Protein AF-A0A914V5P7-F1 (afdb_monomer_lite)

Radius of gyration: 18.14 Å; chains: 1; bounding box: 45×35×53 Å

Structure (mmCIF, N/CA/C/O backbone):
data_AF-A0A914V5P7-F1
#
_entry.id   AF-A0A914V5P7-F1
#
loop_
_atom_site.group_PDB
_atom_site.id
_atom_site.type_symbol
_atom_site.label_atom_id
_atom_site.label_alt_id
_atom_site.label_comp_id
_atom_site.label_asym_id
_atom_site.label_entity_id
_atom_site.label_seq_id
_atom_site.pdbx_PDB_ins_code
_atom_site.Cartn_x
_atom_site.Cartn_y
_atom_site.Cartn_z
_atom_site.occupancy
_atom_site.B_iso_or_equiv
_atom_site.auth_seq_id
_atom_site.auth_comp_id
_atom_site.auth_asym_id
_atom_site.auth_atom_id
_atom_site.pdbx_PDB_model_num
ATOM 1 N N . MET A 1 1 ? 2.474 -7.037 21.524 1.00 53.09 1 MET A N 1
ATOM 2 C CA . MET A 1 1 ? 2.942 -5.836 22.263 1.00 53.09 1 MET A CA 1
ATOM 3 C C . MET A 1 1 ? 2.478 -4.530 21.601 1.00 53.09 1 MET A C 1
ATOM 5 O O . MET A 1 1 ? 2.128 -3.604 22.318 1.00 53.09 1 MET A O 1
ATOM 9 N N . LYS A 1 2 ? 2.381 -4.470 20.261 1.00 68.44 2 LYS A N 1
ATOM 10 C CA . LYS A 1 2 ? 1.969 -3.268 19.513 1.00 68.44 2 LYS A CA 1
ATOM 11 C C . LYS A 1 2 ? 0.500 -2.843 19.701 1.00 68.44 2 LYS A C 1
ATOM 13 O O . LYS A 1 2 ? 0.264 -1.681 19.985 1.00 68.44 2 LYS A O 1
ATOM 18 N N . PHE A 1 3 ? -0.448 -3.786 19.688 1.00 73.88 3 PHE A N 1
ATOM 19 C CA . PHE A 1 3 ? -1.890 -3.511 19.852 1.00 73.88 3 PHE A CA 1
ATOM 20 C C . PHE A 1 3 ? -2.236 -2.710 21.111 1.00 73.88 3 PHE A C 1
ATOM 22 O O . PHE A 1 3 ? -2.959 -1.723 21.036 1.00 73.88 3 PHE A O 1
ATOM 29 N N . LEU A 1 4 ? -1.698 -3.113 22.267 1.00 68.56 4 LEU A N 1
ATOM 30 C CA . LEU A 1 4 ? -1.950 -2.415 23.531 1.00 68.56 4 LEU A CA 1
ATOM 31 C C . LEU A 1 4 ? -1.340 -1.008 23.506 1.00 68.56 4 LEU A C 1
ATOM 33 O O . LEU A 1 4 ? -2.008 -0.053 23.873 1.00 68.56 4 LEU A O 1
ATOM 37 N N . SER A 1 5 ? -0.121 -0.868 22.977 1.00 72.19 5 SER A N 1
ATOM 38 C CA . SER A 1 5 ? 0.530 0.438 22.829 1.00 72.19 5 SER A CA 1
ATOM 39 C C . SER A 1 5 ? -0.215 1.369 21.867 1.00 72.19 5 SER A C 1
ATOM 41 O O . SER A 1 5 ? -0.299 2.565 22.135 1.00 72.19 5 SER A O 1
ATOM 43 N N . GLU A 1 6 ? -0.735 0.848 20.751 1.00 73.88 6 GLU A N 1
ATOM 44 C CA . GLU A 1 6 ? -1.544 1.625 19.805 1.00 73.88 6 GLU A CA 1
ATOM 45 C C . GLU A 1 6 ? -2.851 2.054 20.464 1.00 73.88 6 GLU A C 1
ATOM 47 O O . GLU A 1 6 ? -3.164 3.238 20.454 1.00 73.88 6 GLU A O 1
ATOM 52 N N . ARG A 1 7 ? -3.566 1.128 21.113 1.00 74.88 7 ARG A N 1
ATOM 53 C CA . ARG A 1 7 ? -4.834 1.416 21.789 1.00 74.88 7 ARG A CA 1
ATOM 54 C C . ARG A 1 7 ? -4.685 2.458 22.899 1.00 74.88 7 ARG A C 1
ATOM 56 O O . ARG A 1 7 ? -5.518 3.355 22.995 1.00 74.88 7 ARG A O 1
ATOM 63 N N . ASP A 1 8 ? -3.633 2.357 23.706 1.00 75.75 8 ASP A N 1
ATOM 64 C CA . ASP A 1 8 ? -3.437 3.214 24.879 1.00 75.75 8 ASP A CA 1
ATOM 65 C C . ASP A 1 8 ? -2.964 4.639 24.504 1.00 75.75 8 ASP A C 1
ATOM 67 O O . ASP A 1 8 ? -3.031 5.540 25.333 1.00 75.75 8 ASP A O 1
ATOM 71 N N . THR A 1 9 ? -2.529 4.871 23.255 1.00 80.56 9 THR A N 1
ATOM 72 C CA . THR A 1 9 ? -2.094 6.192 22.741 1.00 80.56 9 THR A CA 1
ATOM 73 C C . THR A 1 9 ? -2.966 6.723 21.593 1.00 80.56 9 THR A C 1
ATOM 75 O O . THR A 1 9 ? -2.626 7.705 20.929 1.00 80.56 9 THR A O 1
ATOM 78 N N . ALA A 1 10 ? -4.116 6.094 21.339 1.00 84.62 10 ALA A N 1
ATOM 79 C CA . ALA A 1 10 ? -4.939 6.333 20.156 1.00 84.62 10 ALA A CA 1
ATOM 80 C C . ALA A 1 10 ? -5.949 7.494 20.265 1.00 84.62 10 ALA A C 1
ATOM 82 O O . ALA A 1 10 ? -6.969 7.469 19.569 1.00 84.62 10 ALA A O 1
ATOM 83 N N . ASP A 1 11 ? -5.686 8.533 21.061 1.00 90.44 11 ASP A N 1
ATOM 84 C CA . ASP A 1 11 ? -6.622 9.655 21.269 1.00 90.44 11 ASP A CA 1
ATOM 85 C C . ASP A 1 11 ? -7.126 10.265 19.951 1.00 90.44 11 ASP A C 1
ATOM 87 O O . ASP A 1 11 ? -8.321 10.511 19.777 1.00 90.44 11 ASP A O 1
ATOM 91 N N . ARG A 1 12 ? -6.231 10.424 18.964 1.00 91.19 12 ARG A N 1
ATOM 92 C CA . ARG A 1 12 ? -6.589 10.918 17.624 1.00 91.19 12 ARG A CA 1
ATOM 93 C C . ARG A 1 12 ? -7.584 10.001 16.908 1.00 91.19 12 ARG A C 1
ATOM 95 O O . ARG A 1 12 ? -8.507 10.496 16.266 1.00 91.19 12 ARG A O 1
ATOM 102 N N . ASN A 1 13 ? -7.411 8.683 17.010 1.00 93.62 13 ASN A N 1
ATOM 103 C CA . ASN A 1 13 ? -8.313 7.722 16.372 1.00 93.62 13 ASN A CA 1
ATOM 104 C C . ASN A 1 13 ? -9.675 7.704 17.074 1.00 93.62 13 ASN A C 1
ATOM 106 O O . ASN A 1 13 ? -10.698 7.674 16.395 1.00 93.62 13 ASN A O 1
ATOM 110 N N . PHE A 1 14 ? -9.704 7.801 18.409 1.00 93.00 14 PHE A N 1
ATOM 111 C CA . PHE A 1 14 ? -10.956 7.947 19.156 1.00 93.00 14 PHE A CA 1
ATOM 112 C C . PHE A 1 14 ? -11.704 9.222 18.756 1.00 93.00 14 PHE A C 1
ATOM 114 O O . PHE A 1 14 ? -12.892 9.148 18.443 1.00 93.00 14 PHE A O 1
ATOM 121 N N . ALA A 1 15 ? -11.024 10.370 18.698 1.00 95.50 15 ALA A N 1
ATOM 122 C CA . ALA A 1 15 ? -11.636 11.635 18.293 1.00 95.50 15 ALA A CA 1
ATOM 123 C C . ALA A 1 15 ? -12.251 11.558 16.883 1.00 95.50 15 ALA A C 1
ATOM 125 O O . ALA A 1 15 ? -13.407 11.938 16.690 1.00 95.50 15 ALA A O 1
ATOM 126 N N . LEU A 1 16 ? -11.515 11.000 15.913 1.00 95.38 16 LEU A N 1
ATOM 127 C CA . LEU A 1 16 ? -12.017 10.786 14.551 1.00 95.38 16 LEU A CA 1
ATOM 128 C C . LEU A 1 16 ? -13.218 9.838 14.525 1.00 95.38 16 LEU A C 1
ATOM 130 O O . LEU A 1 16 ? -14.203 10.117 13.847 1.00 95.38 16 LEU A O 1
ATOM 134 N N . ALA A 1 17 ? -13.171 8.749 15.288 1.00 94.62 17 ALA A N 1
ATOM 135 C CA . ALA A 1 17 ? -14.255 7.779 15.346 1.00 94.62 17 ALA A CA 1
ATOM 136 C C . ALA A 1 17 ? -15.538 8.381 15.944 1.00 94.62 17 ALA A C 1
ATOM 138 O O . ALA A 1 17 ? -16.626 8.152 15.418 1.00 94.62 17 ALA A O 1
ATOM 139 N N . TYR A 1 18 ? -15.435 9.197 16.998 1.00 94.50 18 TYR A N 1
ATOM 140 C CA . TYR A 1 18 ? -16.594 9.916 17.540 1.00 94.50 18 TYR A CA 1
ATOM 141 C C . TYR A 1 18 ? -17.152 10.937 16.543 1.00 94.50 18 TYR A C 1
ATOM 143 O O . TYR A 1 18 ? -18.369 11.015 16.384 1.00 94.50 18 TYR A O 1
ATOM 151 N N . PHE A 1 19 ? -16.288 11.652 15.819 1.00 96.44 19 PHE A N 1
ATOM 152 C CA . PHE A 1 19 ? -16.716 12.575 14.767 1.00 96.44 19 PHE A CA 1
ATOM 153 C C . PHE A 1 19 ? -17.438 11.849 13.619 1.00 96.44 19 PHE A C 1
ATOM 155 O O . PHE A 1 19 ? -1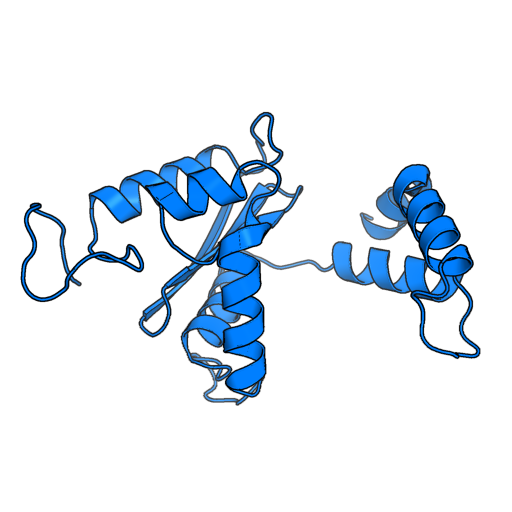8.534 12.236 13.225 1.00 96.44 19 PHE A O 1
ATOM 162 N N . MET A 1 20 ? -16.889 10.728 13.143 1.00 95.69 20 MET A N 1
ATOM 163 C CA . MET A 1 20 ? -17.532 9.867 12.143 1.00 95.69 20 MET A CA 1
ATOM 164 C C . MET A 1 20 ? -18.881 9.317 12.625 1.00 95.69 20 MET A C 1
ATOM 166 O O . MET A 1 20 ? -19.809 9.173 11.828 1.00 95.69 20 MET A O 1
ATOM 170 N N . LYS A 1 21 ? -19.006 9.011 13.924 1.00 93.31 21 LYS A N 1
ATOM 171 C CA . LYS A 1 21 ? -20.263 8.556 14.530 1.00 93.31 21 LYS A CA 1
ATOM 172 C C . LYS A 1 21 ? -21.321 9.654 14.505 1.00 93.31 21 LYS A C 1
ATOM 174 O O . LYS A 1 21 ? -22.449 9.373 14.110 1.00 93.31 21 LYS A O 1
ATOM 179 N N . GLU A 1 22 ? -20.952 10.878 14.871 1.00 94.50 22 GLU A N 1
ATOM 180 C CA . GLU A 1 22 ? -21.841 12.043 14.797 1.00 94.50 22 GLU A CA 1
ATOM 181 C C . GLU A 1 22 ? -22.300 12.307 13.355 1.00 94.50 22 GLU A C 1
ATOM 183 O O . GLU A 1 22 ? -23.488 12.480 13.090 1.00 94.50 22 GLU A O 1
ATOM 188 N N . CYS A 1 23 ? -21.380 12.215 12.391 1.00 96.12 23 CYS A N 1
ATOM 189 C CA . CYS A 1 23 ? -21.682 12.347 10.965 1.00 96.12 23 CYS A CA 1
ATOM 190 C C . CYS A 1 23 ? -22.412 11.136 10.350 1.00 96.12 23 CYS A C 1
ATOM 192 O O . CYS A 1 23 ? -22.635 11.124 9.140 1.00 96.12 23 CYS A O 1
ATOM 194 N N . LYS A 1 24 ? -22.788 10.122 11.146 1.00 94.44 24 LYS A N 1
ATOM 195 C CA . LYS A 1 24 ? -23.471 8.894 10.693 1.00 94.44 24 LYS A CA 1
ATOM 196 C C . LYS A 1 24 ? -22.721 8.154 9.574 1.00 94.44 24 LYS A C 1
ATOM 198 O O . LYS A 1 24 ? -23.330 7.591 8.671 1.00 94.44 24 LYS A O 1
ATOM 203 N N . CYS A 1 25 ? -21.389 8.144 9.634 1.00 94.69 25 CYS A N 1
ATOM 204 C CA . CYS A 1 25 ? -20.542 7.464 8.648 1.00 94.69 25 CYS A CA 1
ATOM 205 C C . CYS A 1 25 ? -20.473 5.940 8.846 1.00 94.69 25 CYS A C 1
ATOM 207 O O . CYS A 1 25 ? -19.993 5.235 7.960 1.00 94.69 25 CYS A O 1
ATOM 209 N N . PHE A 1 26 ? -20.907 5.425 10.000 1.00 92.81 26 PHE A N 1
ATOM 210 C CA . PHE A 1 26 ? -20.950 3.988 10.275 1.00 92.81 26 PHE A CA 1
ATOM 211 C C . PHE A 1 26 ? -22.280 3.376 9.820 1.00 92.81 26 PHE A C 1
ATOM 213 O O . PHE A 1 26 ? -23.316 4.037 9.925 1.00 92.81 26 PHE A O 1
ATOM 220 N N . PRO A 1 27 ? -22.280 2.110 9.365 1.00 91.56 27 PRO A N 1
ATOM 221 C CA . PRO A 1 27 ? -23.519 1.403 9.075 1.00 91.56 27 PRO A CA 1
ATOM 222 C C . PRO A 1 27 ? -24.368 1.257 10.341 1.00 91.56 27 PRO A C 1
ATOM 224 O O . PRO A 1 27 ? -23.843 1.177 11.456 1.00 91.56 27 PRO A O 1
ATOM 227 N N . GLU A 1 28 ? -25.683 1.153 10.161 1.00 87.88 28 GLU A N 1
ATOM 228 C CA . GLU A 1 28 ? -26.590 0.799 11.249 1.00 87.88 28 GLU A CA 1
ATOM 229 C C . GLU A 1 28 ? -26.236 -0.604 11.755 1.00 87.88 28 GLU A C 1
ATOM 231 O O . GLU A 1 28 ? -26.484 -1.617 11.102 1.00 87.88 28 GLU A O 1
ATOM 236 N N . SER A 1 29 ? -25.588 -0.669 12.916 1.00 80.25 29 SER A N 1
ATOM 237 C CA . SER A 1 29 ? -25.141 -1.920 13.515 1.00 80.25 29 SER A CA 1
ATOM 238 C C . SER A 1 29 ? -25.313 -1.883 15.028 1.00 80.25 29 SER A C 1
ATOM 240 O O . SER A 1 29 ? -25.370 -0.822 15.648 1.00 80.25 29 SER A O 1
ATOM 242 N N . LYS A 1 30 ? -25.387 -3.071 15.634 1.00 76.62 30 LYS A N 1
ATOM 243 C CA . LYS A 1 30 ? -25.411 -3.227 17.095 1.00 76.62 30 LYS A CA 1
ATOM 244 C C . LYS A 1 30 ? -24.015 -3.146 17.726 1.00 76.62 30 LYS A C 1
ATOM 246 O O . LYS A 1 30 ? -23.914 -3.229 18.946 1.00 76.62 30 LYS A O 1
ATOM 251 N N . GLN A 1 31 ? -22.953 -3.050 16.924 1.00 83.00 31 GLN A N 1
ATOM 252 C CA . GLN A 1 31 ? -21.581 -3.020 17.426 1.00 83.00 31 GLN A CA 1
ATOM 253 C C . GLN A 1 31 ? -21.258 -1.663 18.041 1.00 83.00 31 GLN A C 1
ATOM 255 O O . GLN A 1 31 ? -21.690 -0.615 17.554 1.00 83.00 31 GLN A O 1
ATOM 260 N N . SER A 1 32 ? -20.486 -1.679 19.127 1.00 89.94 32 SER A N 1
ATOM 261 C CA . SER A 1 32 ? -20.050 -0.436 19.742 1.00 89.94 32 SER A CA 1
ATOM 262 C C . SER A 1 32 ? -18.910 0.199 18.936 1.00 89.94 32 SER A C 1
ATOM 264 O O . SER A 1 32 ? -18.142 -0.472 18.240 1.00 89.94 32 SER A O 1
ATOM 266 N N . LEU A 1 33 ? -18.762 1.521 19.068 1.00 90.69 33 LEU A N 1
ATOM 267 C CA . LEU A 1 33 ? -17.629 2.253 18.487 1.00 90.69 33 LEU A CA 1
ATOM 268 C C . LEU A 1 33 ? -16.288 1.703 18.998 1.00 90.69 33 LEU A C 1
ATOM 270 O O . LEU A 1 33 ? -15.310 1.651 18.257 1.00 90.69 33 LEU A O 1
ATOM 274 N N . LYS A 1 34 ? -16.264 1.269 20.263 1.00 89.94 34 LYS A N 1
ATOM 275 C CA . LYS A 1 34 ? -15.087 0.686 20.901 1.00 89.94 34 LYS A CA 1
ATOM 276 C C . LYS A 1 34 ? -14.688 -0.629 20.237 1.00 89.94 34 LYS A C 1
ATOM 278 O O . LYS A 1 34 ? -13.522 -0.775 19.906 1.00 89.94 34 LYS A O 1
ATOM 283 N N . ASP A 1 35 ? -15.641 -1.519 19.963 1.00 91.69 35 ASP A N 1
ATOM 284 C CA . ASP A 1 35 ? -15.352 -2.796 19.292 1.00 91.69 35 ASP A CA 1
ATOM 285 C C . ASP A 1 35 ? -14.780 -2.569 17.885 1.00 91.69 35 ASP A C 1
ATOM 287 O O . ASP A 1 35 ? -13.862 -3.264 17.455 1.00 91.69 35 ASP A O 1
ATOM 291 N N . THR A 1 36 ? -15.288 -1.550 17.182 1.00 92.50 36 THR A N 1
ATOM 292 C CA . THR A 1 36 ? -14.793 -1.165 15.851 1.00 92.50 36 THR A CA 1
ATOM 293 C C . THR A 1 36 ? -13.348 -0.661 15.912 1.00 92.50 36 THR A C 1
ATOM 295 O O . THR A 1 36 ? -12.522 -1.044 15.084 1.00 92.50 36 THR A O 1
ATOM 298 N N . LEU A 1 37 ? -13.023 0.175 16.901 1.00 92.88 37 LEU A N 1
ATOM 299 C CA . LEU A 1 37 ? -11.662 0.673 17.108 1.00 92.88 37 LEU A CA 1
ATOM 300 C C . LEU A 1 37 ? -10.704 -0.421 17.585 1.00 92.88 37 LEU A C 1
ATOM 302 O O . LEU A 1 37 ? -9.585 -0.504 17.085 1.00 92.88 37 LEU A O 1
ATOM 306 N N . ASP A 1 38 ? -11.143 -1.288 18.497 1.00 92.38 38 ASP A N 1
ATOM 307 C CA . ASP A 1 38 ? -10.352 -2.434 18.944 1.00 92.38 38 ASP A CA 1
ATOM 308 C C . ASP A 1 38 ? -10.025 -3.351 17.753 1.00 92.38 38 ASP A C 1
ATOM 310 O O . ASP A 1 38 ? -8.881 -3.782 17.609 1.00 92.38 38 ASP A O 1
ATOM 314 N N . PHE A 1 39 ? -10.976 -3.579 16.841 1.00 93.31 39 PHE A N 1
ATOM 315 C CA . PHE A 1 39 ? -10.708 -4.311 15.602 1.00 93.31 39 PHE A CA 1
ATOM 316 C C . PHE A 1 39 ? -9.714 -3.576 14.687 1.00 93.31 39 PHE A C 1
ATOM 318 O O . PHE A 1 39 ? -8.783 -4.194 14.172 1.00 93.31 39 PHE A O 1
ATOM 325 N N . TYR A 1 40 ? -9.846 -2.256 14.529 1.00 94.12 40 TYR A N 1
ATOM 326 C CA . TYR A 1 40 ? -8.893 -1.445 13.762 1.00 94.12 40 TYR A CA 1
ATOM 327 C C . TYR A 1 40 ? -7.454 -1.568 14.296 1.00 94.12 40 TYR A C 1
ATOM 329 O O . TYR A 1 40 ? -6.538 -1.843 13.520 1.00 94.12 40 TYR A O 1
ATOM 337 N N . PHE A 1 41 ? -7.241 -1.455 15.611 1.00 92.44 41 PHE A N 1
ATOM 338 C CA . PHE A 1 41 ? -5.901 -1.599 16.196 1.00 92.44 41 PHE A CA 1
ATOM 339 C C . PHE A 1 41 ? -5.349 -3.022 16.048 1.00 92.44 41 PHE A C 1
ATOM 341 O O . PHE A 1 41 ? -4.143 -3.201 15.874 1.00 92.44 41 PHE A O 1
ATOM 348 N N . GLN A 1 42 ? -6.206 -4.049 16.084 1.00 93.69 42 GLN A N 1
ATOM 349 C CA . GLN A 1 42 ? -5.777 -5.423 15.803 1.00 93.69 42 GLN A CA 1
ATOM 350 C C . GLN A 1 42 ? -5.259 -5.559 14.367 1.00 93.69 42 GLN A C 1
ATOM 352 O O . GLN A 1 42 ? -4.194 -6.143 14.169 1.00 93.69 42 GLN A O 1
ATOM 357 N N . LEU A 1 43 ? -5.953 -4.974 13.383 1.00 94.50 43 LEU A N 1
ATOM 358 C CA . LEU A 1 43 ? -5.516 -4.978 11.982 1.00 94.50 43 LEU A CA 1
ATOM 359 C C . LEU A 1 43 ? -4.181 -4.242 11.787 1.00 94.50 43 LEU A C 1
ATOM 361 O O . LEU A 1 43 ? -3.313 -4.737 11.069 1.00 94.50 43 LEU A O 1
ATOM 365 N N . CYS A 1 44 ? -3.978 -3.100 12.452 1.00 92.19 44 CYS A N 1
ATOM 366 C CA . CYS A 1 44 ? -2.715 -2.347 12.407 1.00 92.19 44 CYS A CA 1
ATOM 367 C C . CYS A 1 44 ? -1.541 -3.061 13.098 1.00 92.19 44 CYS A C 1
ATOM 369 O O . CYS A 1 44 ? -0.375 -2.786 12.802 1.00 92.19 44 CYS A O 1
ATOM 371 N N . SER A 1 45 ? -1.849 -4.007 13.984 1.00 92.62 45 SER A N 1
ATOM 372 C CA . SER A 1 45 ? -0.873 -4.778 14.751 1.00 92.62 45 SER A CA 1
ATOM 373 C C . SER A 1 45 ? -0.524 -6.136 14.141 1.00 92.62 45 SER A C 1
ATOM 375 O O . SER A 1 45 ? 0.231 -6.885 14.762 1.00 92.62 45 SER A O 1
ATOM 377 N N . LEU A 1 46 ? -1.047 -6.465 12.955 1.00 94.19 46 LEU A N 1
ATOM 378 C CA . LEU A 1 46 ? -0.661 -7.677 12.236 1.00 94.19 46 LEU A CA 1
ATOM 379 C C . LEU A 1 46 ? 0.830 -7.645 11.875 1.00 94.19 46 LEU A C 1
ATOM 381 O O . LEU A 1 46 ? 1.370 -6.627 11.437 1.00 94.19 46 LEU A O 1
ATOM 385 N N . GLU A 1 47 ? 1.488 -8.787 12.049 1.00 94.81 47 GLU A N 1
ATOM 386 C CA . GLU A 1 47 ? 2.907 -8.961 11.754 1.00 94.81 47 GLU A CA 1
ATOM 387 C C . GLU A 1 47 ? 3.088 -9.702 10.429 1.00 94.81 47 GLU A C 1
ATOM 389 O O . GLU A 1 47 ? 2.375 -10.656 10.119 1.00 94.81 47 GLU A O 1
ATOM 394 N N . ALA A 1 48 ? 4.060 -9.249 9.644 1.00 95.44 48 ALA A N 1
ATOM 395 C CA . ALA A 1 48 ? 4.443 -9.848 8.377 1.00 95.44 48 ALA A CA 1
ATOM 396 C C . ALA A 1 48 ? 5.927 -9.563 8.109 1.00 95.44 48 ALA A C 1
ATOM 398 O O . ALA A 1 48 ? 6.501 -8.618 8.656 1.00 95.44 48 ALA A O 1
ATOM 399 N N . ASN A 1 49 ? 6.547 -10.371 7.254 1.00 97.44 49 ASN A N 1
ATOM 400 C CA . ASN A 1 49 ? 7.911 -10.151 6.769 1.00 97.44 49 ASN A CA 1
ATOM 401 C C . ASN A 1 49 ? 7.899 -9.646 5.312 1.00 97.44 49 ASN A C 1
ATOM 403 O O . ASN A 1 49 ? 6.863 -9.681 4.645 1.00 97.44 49 ASN A O 1
ATOM 407 N N . CYS A 1 50 ? 9.047 -9.187 4.801 1.00 98.12 50 CYS A N 1
ATOM 408 C CA . CYS A 1 50 ? 9.133 -8.664 3.432 1.00 98.12 50 CYS A CA 1
ATOM 409 C C . CYS A 1 50 ? 8.679 -9.679 2.377 1.00 98.12 50 CYS A C 1
ATOM 411 O O . CYS A 1 50 ? 8.003 -9.302 1.428 1.00 98.12 50 CYS A O 1
ATOM 413 N N . GLU A 1 51 ? 9.009 -10.960 2.548 1.00 98.25 51 GLU A N 1
ATOM 414 C CA . GLU A 1 51 ? 8.643 -12.015 1.596 1.00 98.25 51 GLU A CA 1
ATOM 415 C C . GLU A 1 51 ? 7.121 -12.179 1.502 1.00 98.25 51 GLU A C 1
ATOM 417 O O . GLU A 1 51 ? 6.543 -12.102 0.420 1.00 98.25 51 GLU A O 1
ATOM 422 N N . SER A 1 52 ? 6.446 -12.317 2.644 1.00 97.88 52 SER A N 1
ATOM 423 C CA . SER A 1 52 ? 4.986 -12.445 2.706 1.00 97.88 52 SER A CA 1
ATOM 424 C C . SER A 1 52 ? 4.268 -11.204 2.166 1.00 97.88 52 SER A C 1
ATOM 426 O O . SER A 1 52 ? 3.331 -11.338 1.379 1.00 97.88 52 SER A O 1
ATOM 428 N N . LEU A 1 53 ? 4.734 -9.995 2.502 1.00 98.38 53 LEU A N 1
ATOM 429 C CA . LEU A 1 53 ? 4.167 -8.749 1.976 1.00 98.38 53 LEU A CA 1
ATOM 430 C C . LEU A 1 53 ? 4.410 -8.586 0.470 1.00 98.38 53 LEU A C 1
ATOM 432 O O . LEU A 1 53 ? 3.529 -8.092 -0.234 1.00 98.38 53 LEU A O 1
ATOM 436 N N . ALA A 1 54 ? 5.559 -9.033 -0.045 1.00 98.69 54 ALA A N 1
ATOM 437 C CA . ALA A 1 54 ? 5.826 -9.046 -1.480 1.00 98.69 54 ALA A CA 1
ATOM 438 C C . ALA A 1 54 ? 4.849 -9.979 -2.212 1.00 98.69 54 ALA A C 1
ATOM 440 O O . ALA A 1 54 ? 4.308 -9.602 -3.248 1.00 98.69 54 ALA A O 1
ATOM 441 N N . VAL A 1 55 ? 4.529 -11.147 -1.641 1.00 98.62 55 VAL A N 1
ATOM 442 C CA . VAL A 1 55 ? 3.518 -12.066 -2.197 1.00 98.62 55 VAL A CA 1
ATOM 443 C C . VAL A 1 55 ? 2.113 -11.459 -2.150 1.00 98.62 55 VAL A C 1
ATOM 445 O O . VAL A 1 55 ? 1.355 -11.597 -3.113 1.00 98.62 55 VAL A O 1
ATOM 448 N N . MET A 1 56 ? 1.756 -10.742 -1.079 1.00 98.44 56 MET A N 1
ATOM 449 C CA . MET A 1 56 ? 0.484 -10.007 -1.008 1.00 98.44 56 MET A CA 1
ATOM 450 C C . MET A 1 56 ? 0.403 -8.922 -2.091 1.00 98.44 56 MET A C 1
ATOM 452 O O . MET A 1 56 ? -0.591 -8.845 -2.814 1.00 98.44 56 MET A O 1
ATOM 456 N N . ALA A 1 57 ? 1.466 -8.134 -2.269 1.00 98.69 57 ALA A N 1
ATOM 457 C CA . ALA A 1 57 ? 1.561 -7.140 -3.336 1.00 98.69 57 ALA A CA 1
ATOM 458 C C . ALA A 1 57 ? 1.501 -7.792 -4.731 1.00 98.69 57 ALA A C 1
ATOM 460 O O . ALA A 1 57 ? 0.796 -7.305 -5.613 1.00 98.69 57 ALA A O 1
ATOM 461 N N . ALA A 1 58 ? 2.166 -8.933 -4.923 1.00 98.69 58 ALA A N 1
ATOM 462 C CA . ALA A 1 58 ? 2.163 -9.669 -6.184 1.00 98.69 58 ALA A CA 1
ATOM 463 C C . ALA A 1 58 ? 0.791 -10.296 -6.478 1.00 98.69 58 ALA A C 1
ATOM 465 O O . ALA A 1 58 ? 0.384 -10.388 -7.631 1.00 98.69 58 ALA A O 1
ATOM 466 N N . THR A 1 59 ? 0.028 -10.650 -5.442 1.00 98.75 59 THR A N 1
ATOM 467 C CA . THR A 1 59 ? -1.372 -11.078 -5.580 1.00 98.75 59 THR A CA 1
ATOM 468 C C . THR A 1 59 ? -2.238 -9.944 -6.132 1.00 98.75 59 THR A C 1
ATOM 470 O O . THR A 1 59 ? -3.084 -10.187 -6.991 1.00 98.75 59 THR A O 1
ATOM 473 N N . LEU A 1 60 ? -2.013 -8.696 -5.697 1.00 98.69 60 LEU A N 1
ATOM 474 C CA . LEU A 1 60 ? -2.674 -7.524 -6.286 1.00 98.69 60 LEU A CA 1
ATOM 475 C C . LEU A 1 60 ? -2.204 -7.279 -7.727 1.00 98.69 60 LEU A C 1
ATOM 477 O O . LEU A 1 60 ? -3.044 -7.042 -8.595 1.00 98.69 60 LEU A O 1
ATOM 481 N N . ALA A 1 61 ? -0.895 -7.396 -7.989 1.00 98.56 61 ALA A N 1
ATOM 482 C CA . ALA A 1 61 ? -0.311 -7.278 -9.330 1.00 98.56 61 ALA A CA 1
ATOM 483 C C . ALA A 1 61 ? -0.928 -8.276 -10.321 1.00 98.56 61 ALA A C 1
ATOM 485 O O . ALA A 1 61 ? -1.130 -7.948 -11.487 1.00 98.56 61 ALA A O 1
ATOM 486 N N . ASN A 1 62 ? -1.251 -9.475 -9.831 1.00 98.56 62 ASN A N 1
ATOM 487 C CA . ASN A 1 62 ? -1.790 -10.603 -10.584 1.00 98.56 62 ASN A CA 1
ATOM 488 C C . ASN A 1 62 ? -3.330 -10.691 -10.513 1.00 98.56 62 ASN A C 1
ATOM 490 O O . ASN A 1 62 ? -3.923 -11.771 -10.544 1.00 98.56 62 ASN A O 1
ATOM 494 N N . GLY A 1 63 ? -4.009 -9.552 -10.341 1.00 98.19 63 GLY A N 1
ATOM 495 C CA . GLY A 1 63 ? -5.469 -9.473 -10.436 1.00 98.19 63 GLY A CA 1
ATOM 496 C C . GLY A 1 63 ? -6.239 -10.265 -9.371 1.00 98.19 63 GLY A C 1
ATOM 497 O O . GLY A 1 63 ? -7.392 -10.633 -9.610 1.00 98.19 63 GLY A O 1
ATOM 498 N N . GLY A 1 64 ? -5.618 -10.526 -8.218 1.00 98.31 64 GLY A N 1
ATOM 499 C CA . GLY A 1 64 ? -6.220 -11.201 -7.068 1.00 98.31 64 GLY A CA 1
ATOM 500 C C . GLY A 1 64 ? -5.867 -12.679 -6.927 1.00 98.31 64 GLY A C 1
ATOM 501 O O . GLY A 1 64 ? -6.358 -13.322 -5.997 1.00 98.31 64 GLY A O 1
ATOM 502 N N . VAL A 1 65 ? -5.029 -13.226 -7.811 1.00 98.69 65 VAL A N 1
ATOM 503 C CA . VAL A 1 65 ? -4.558 -14.616 -7.742 1.00 98.69 65 VAL A CA 1
ATOM 504 C C . VAL A 1 65 ? -3.159 -14.663 -7.139 1.00 98.69 65 VAL A C 1
ATOM 506 O O . VAL A 1 65 ? -2.238 -14.021 -7.641 1.00 98.69 65 VAL A O 1
ATOM 509 N N . CYS A 1 66 ? -2.982 -15.435 -6.068 1.00 98.50 66 CYS A N 1
ATOM 510 C CA . CYS A 1 66 ? -1.675 -15.602 -5.445 1.00 98.50 66 CYS A CA 1
ATOM 511 C C . CYS A 1 66 ? -0.722 -16.315 -6.419 1.00 98.50 66 CYS A C 1
ATOM 513 O O . CYS A 1 66 ? -1.008 -17.449 -6.812 1.00 98.50 66 CYS A O 1
ATOM 515 N N . PRO A 1 67 ? 0.414 -15.704 -6.799 1.00 98.06 67 PRO A N 1
ATOM 516 C CA . PRO A 1 67 ? 1.300 -16.269 -7.817 1.00 98.06 67 PRO A CA 1
ATOM 517 C C . PRO A 1 67 ? 2.018 -17.543 -7.352 1.00 98.06 67 PRO A C 1
ATOM 519 O O . PRO A 1 67 ? 2.427 -18.343 -8.183 1.00 98.06 67 PRO A O 1
ATOM 522 N N . LEU A 1 68 ? 2.153 -17.756 -6.037 1.00 98.12 68 LEU A N 1
ATOM 523 C CA . LEU A 1 68 ? 2.822 -18.941 -5.490 1.00 98.12 68 LEU A CA 1
ATOM 524 C C . LEU A 1 68 ? 1.894 -20.151 -5.347 1.00 98.12 68 LEU A C 1
ATOM 526 O O . LEU A 1 68 ? 2.361 -21.284 -5.390 1.00 98.12 68 LEU A O 1
ATOM 530 N N . THR A 1 69 ? 0.592 -19.930 -5.147 1.00 98.12 69 THR A N 1
ATOM 531 C CA . THR A 1 69 ? -0.365 -21.012 -4.854 1.00 98.12 69 THR A CA 1
ATOM 532 C C . THR A 1 69 ? -1.425 -21.202 -5.935 1.00 98.12 69 THR A C 1
ATOM 534 O O . THR A 1 69 ? -2.130 -22.206 -5.917 1.00 98.12 69 THR A O 1
ATOM 537 N N . GLY A 1 70 ? -1.598 -20.238 -6.845 1.00 98.19 70 GLY A N 1
ATOM 538 C CA . GLY A 1 70 ? -2.678 -20.224 -7.838 1.00 98.19 70 GLY A CA 1
ATOM 539 C C . GLY A 1 70 ? -4.072 -19.962 -7.250 1.00 98.19 70 GLY A C 1
ATOM 540 O O . GLY A 1 70 ? -5.062 -19.952 -7.981 1.00 98.19 70 GLY A O 1
ATOM 541 N N . VAL A 1 71 ? -4.180 -19.733 -5.936 1.00 98.50 71 VAL A N 1
ATOM 542 C CA . VAL A 1 71 ? -5.460 -19.481 -5.267 1.00 98.50 71 VAL A CA 1
ATOM 543 C C . VAL A 1 71 ? -5.965 -18.084 -5.612 1.00 98.50 71 VAL A C 1
ATOM 545 O O . VAL A 1 71 ? -5.248 -17.092 -5.475 1.00 98.50 71 VAL A O 1
ATOM 548 N N . LYS A 1 72 ? -7.237 -17.993 -6.010 1.00 98.19 72 LYS A N 1
ATOM 549 C CA . LYS A 1 72 ? -7.936 -16.720 -6.196 1.00 98.19 72 LYS A CA 1
ATOM 550 C C . LYS A 1 72 ? -8.364 -16.149 -4.841 1.00 98.19 72 LYS A C 1
ATOM 552 O O . LYS A 1 72 ? -9.422 -16.497 -4.326 1.00 98.19 72 LYS A O 1
ATOM 557 N N . CYS A 1 73 ? -7.537 -15.270 -4.283 1.00 97.88 73 CYS A N 1
ATOM 558 C CA . CYS A 1 73 ? -7.769 -14.608 -2.998 1.00 97.88 73 CYS A CA 1
ATOM 559 C C . CYS A 1 73 ? -8.782 -13.461 -3.109 1.00 97.88 73 CYS A C 1
ATOM 561 O O . CYS A 1 73 ? -9.561 -13.223 -2.190 1.00 97.88 73 CYS A O 1
ATOM 563 N N . LEU A 1 74 ? -8.760 -12.736 -4.231 1.00 97.50 74 LEU A N 1
ATOM 564 C CA . LEU A 1 74 ? -9.600 -11.566 -4.480 1.00 97.50 74 LEU A CA 1
ATOM 565 C C . LEU A 1 74 ? -10.194 -11.626 -5.890 1.00 97.50 74 LEU A C 1
ATOM 567 O O . LEU A 1 74 ? -9.635 -12.219 -6.814 1.00 97.50 74 LEU A O 1
ATOM 571 N N . ALA A 1 75 ? -11.347 -10.987 -6.074 1.00 98.06 75 ALA A N 1
ATOM 572 C CA . ALA A 1 75 ? -11.834 -10.694 -7.414 1.00 98.06 75 ALA A CA 1
ATOM 573 C C . ALA A 1 75 ? -11.008 -9.555 -8.039 1.00 98.06 75 ALA A C 1
ATOM 575 O O . ALA A 1 75 ? -10.532 -8.661 -7.342 1.00 98.06 75 ALA A O 1
ATOM 576 N N . ASN A 1 76 ? -10.907 -9.550 -9.368 1.00 96.19 76 ASN A N 1
ATOM 577 C CA . ASN A 1 76 ? -10.103 -8.571 -10.101 1.00 96.19 76 ASN A CA 1
ATOM 578 C C . ASN A 1 76 ? -10.565 -7.115 -9.879 1.00 96.19 76 ASN A C 1
ATOM 580 O O . ASN A 1 76 ? -9.737 -6.220 -9.735 1.00 96.19 76 ASN A O 1
ATOM 584 N N . ARG A 1 77 ? -11.882 -6.877 -9.785 1.00 98.12 77 ARG A N 1
ATOM 585 C CA . ARG A 1 77 ? -12.441 -5.532 -9.565 1.00 98.12 77 ARG A CA 1
ATOM 586 C C . ARG A 1 77 ? -11.966 -4.897 -8.242 1.00 98.12 77 ARG A C 1
ATOM 588 O O . ARG A 1 77 ? -11.428 -3.798 -8.312 1.00 98.12 77 ARG A O 1
ATOM 595 N N . PRO A 1 78 ? -12.078 -5.561 -7.074 1.00 98.06 78 PRO A N 1
ATOM 596 C CA . PRO A 1 78 ? -11.45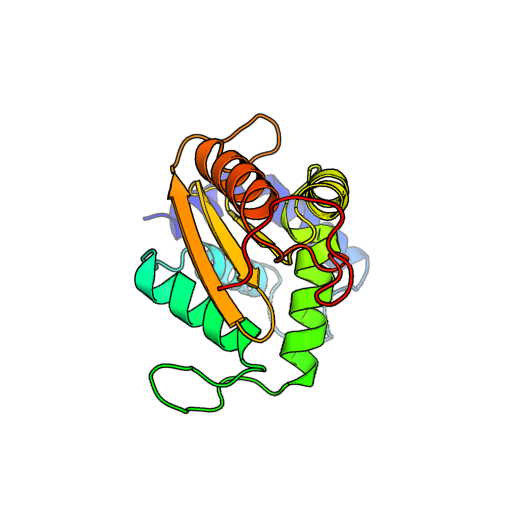3 -5.086 -5.840 1.00 98.06 78 PRO A CA 1
ATOM 597 C C . PRO A 1 78 ? -9.958 -4.787 -5.970 1.00 98.06 78 PRO A C 1
ATOM 599 O O . PRO A 1 78 ? -9.507 -3.767 -5.463 1.00 98.06 78 PRO A O 1
ATOM 602 N N . CYS A 1 79 ? -9.187 -5.629 -6.672 1.00 98.06 79 CYS A N 1
ATOM 603 C CA . CYS A 1 79 ? -7.763 -5.362 -6.890 1.00 98.06 79 CYS A CA 1
ATOM 604 C C . CYS A 1 79 ? -7.549 -4.055 -7.653 1.00 98.06 79 CYS A C 1
ATOM 606 O O . CYS A 1 79 ? -6.755 -3.229 -7.216 1.00 98.06 79 CYS A O 1
ATOM 608 N N . ARG A 1 80 ? -8.294 -3.830 -8.741 1.00 98.25 80 ARG A N 1
ATOM 609 C CA . ARG A 1 80 ? -8.252 -2.567 -9.488 1.00 98.25 80 ARG A CA 1
ATOM 610 C C . ARG A 1 80 ? -8.567 -1.374 -8.583 1.00 98.25 80 ARG A C 1
ATOM 612 O O . ARG A 1 80 ? -7.802 -0.418 -8.572 1.00 98.25 80 ARG A O 1
ATOM 619 N N . ASP A 1 81 ? -9.655 -1.447 -7.819 1.00 98.56 81 ASP A N 1
ATOM 620 C CA . ASP A 1 81 ? -10.108 -0.339 -6.970 1.00 98.56 81 ASP A CA 1
ATOM 621 C C . ASP A 1 81 ? -9.073 -0.024 -5.862 1.00 98.56 81 ASP A C 1
ATOM 623 O O . ASP A 1 81 ? -8.766 1.141 -5.603 1.00 98.56 81 ASP A O 1
ATOM 627 N N . VAL A 1 82 ? -8.453 -1.056 -5.272 1.00 98.44 82 VAL A N 1
ATOM 628 C CA . VAL A 1 82 ? -7.356 -0.907 -4.299 1.00 98.44 82 VAL A CA 1
ATOM 629 C C . VAL A 1 82 ? -6.113 -0.289 -4.940 1.00 98.44 82 VAL A C 1
ATOM 631 O O . VAL A 1 82 ? -5.550 0.647 -4.376 1.00 98.44 82 VAL A O 1
ATOM 634 N N . LEU A 1 83 ? -5.695 -0.758 -6.120 1.00 98.62 83 LEU A N 1
ATOM 635 C CA . LEU A 1 83 ? -4.527 -0.214 -6.820 1.00 98.62 83 LEU A CA 1
ATOM 636 C C . LEU A 1 83 ? -4.728 1.254 -7.210 1.00 98.62 83 LEU A C 1
ATOM 638 O O . LEU A 1 83 ? -3.798 2.048 -7.074 1.00 98.62 83 LEU A O 1
ATOM 642 N N . SER A 1 84 ? -5.939 1.641 -7.620 1.00 98.50 84 SER A N 1
ATOM 643 C CA . SER A 1 84 ? -6.274 3.043 -7.893 1.00 98.50 84 SER A CA 1
ATOM 644 C C . SER A 1 84 ? -6.117 3.927 -6.651 1.00 98.50 84 SER A C 1
ATOM 646 O O . SER A 1 84 ? -5.511 4.992 -6.737 1.00 98.50 84 SER A O 1
ATOM 648 N N . LEU A 1 85 ? -6.595 3.478 -5.484 1.00 98.56 85 LEU A N 1
ATOM 649 C CA . LEU A 1 85 ? -6.438 4.229 -4.231 1.00 98.56 85 LEU A CA 1
ATOM 650 C C . LEU A 1 85 ? -4.988 4.248 -3.731 1.00 98.56 85 LEU A C 1
ATOM 652 O O . LEU A 1 85 ? -4.525 5.270 -3.226 1.00 98.56 85 LEU A O 1
ATOM 656 N N . MET A 1 86 ? -4.253 3.145 -3.887 1.00 98.56 86 MET A N 1
ATOM 657 C CA . MET A 1 86 ? -2.821 3.089 -3.576 1.00 98.56 86 MET A CA 1
ATOM 658 C C . MET A 1 86 ? -2.025 4.085 -4.424 1.00 98.56 86 MET A C 1
ATOM 660 O O . MET A 1 86 ? -1.117 4.734 -3.911 1.00 98.56 86 MET A O 1
ATOM 664 N N . TYR A 1 87 ? -2.386 4.249 -5.698 1.00 98.50 87 TYR A N 1
ATOM 665 C CA . TYR A 1 87 ? -1.738 5.201 -6.597 1.00 98.50 87 TYR A CA 1
ATOM 666 C C . TYR A 1 87 ? -1.903 6.655 -6.129 1.00 98.50 87 TYR A C 1
ATOM 668 O O . TYR A 1 87 ? -0.931 7.403 -6.092 1.00 98.50 87 TYR A O 1
ATOM 676 N N . SER A 1 88 ? -3.114 7.064 -5.733 1.00 97.81 88 SER A N 1
ATOM 677 C CA . SER A 1 88 ? -3.399 8.467 -5.394 1.00 97.81 88 SER A CA 1
ATOM 678 C C . SER A 1 88 ? -3.220 8.828 -3.917 1.00 97.81 88 SER A C 1
ATOM 680 O O . SER A 1 88 ? -3.042 10.003 -3.602 1.00 97.81 88 SER A O 1
ATOM 682 N N . CYS A 1 89 ? -3.312 7.859 -3.001 1.00 97.12 89 CYS A N 1
ATOM 683 C CA . CYS A 1 89 ? -3.400 8.104 -1.552 1.00 97.12 89 CYS A CA 1
ATOM 684 C C . CYS A 1 89 ? -2.458 7.216 -0.714 1.00 97.12 89 CYS A C 1
ATOM 686 O O . CYS A 1 89 ? -2.555 7.174 0.515 1.00 97.12 89 CYS A O 1
ATOM 688 N N . GLY A 1 90 ? -1.562 6.465 -1.355 1.00 97.25 90 GLY A N 1
ATOM 689 C CA . GLY A 1 90 ? -0.769 5.425 -0.705 1.00 97.25 90 GLY A CA 1
ATOM 690 C C . GLY A 1 90 ? 0.356 5.900 0.221 1.00 97.25 90 GLY A C 1
ATOM 691 O O . GLY A 1 90 ? 0.743 5.178 1.153 1.00 97.25 90 GLY A O 1
ATOM 692 N N . MET A 1 91 ? 0.858 7.115 -0.000 1.00 97.88 91 MET A N 1
ATOM 693 C CA . MET A 1 91 ? 2.154 7.604 0.495 1.00 97.88 91 MET A CA 1
ATOM 694 C C . MET A 1 91 ? 2.027 8.863 1.366 1.00 97.88 91 MET A C 1
ATOM 696 O O . MET A 1 91 ? 2.922 9.711 1.377 1.00 97.88 91 MET A O 1
ATOM 700 N N . TYR A 1 92 ? 0.909 9.000 2.087 1.00 95.81 92 TYR A N 1
ATOM 701 C CA . TYR A 1 92 ? 0.582 10.186 2.894 1.00 95.81 92 TYR A CA 1
ATOM 702 C C . TYR A 1 92 ? 0.597 11.463 2.033 1.00 95.81 92 TYR A C 1
ATOM 704 O O . TYR A 1 92 ? 0.176 11.426 0.872 1.00 95.81 92 TYR A O 1
ATOM 712 N N . ASP A 1 93 ? 1.112 12.572 2.561 1.00 96.44 93 ASP A N 1
ATOM 713 C CA . ASP A 1 93 ? 1.220 13.848 1.846 1.00 96.44 93 ASP A CA 1
ATOM 714 C C . ASP A 1 93 ? 2.175 13.775 0.637 1.00 96.44 93 ASP A C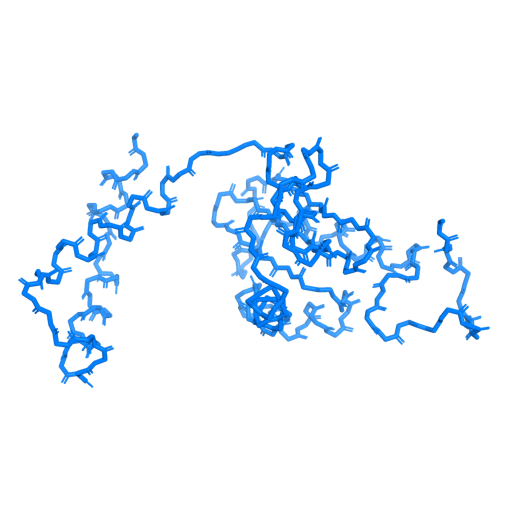 1
ATOM 716 O O . ASP A 1 93 ? 2.138 14.635 -0.241 1.00 96.44 93 ASP A O 1
ATOM 720 N N . TYR A 1 94 ? 2.986 12.712 0.529 1.00 97.12 94 TYR A N 1
ATOM 721 C CA . TYR A 1 94 ? 3.858 12.473 -0.623 1.00 97.12 94 TYR A CA 1
ATOM 722 C C . TYR A 1 94 ? 3.142 11.812 -1.812 1.00 97.12 94 TYR A C 1
ATOM 724 O O . TYR A 1 94 ? 3.743 11.669 -2.873 1.00 97.12 94 TYR A O 1
ATOM 732 N N . SER A 1 95 ? 1.869 11.411 -1.686 1.00 97.56 95 SER A N 1
ATOM 733 C CA . SER A 1 95 ? 1.186 10.596 -2.710 1.00 97.56 95 SER A CA 1
ATOM 734 C C . SER A 1 95 ? 1.163 11.239 -4.098 1.00 97.56 95 SER A C 1
ATOM 736 O O . SER A 1 95 ? 1.458 10.562 -5.077 1.00 97.56 95 SER A O 1
ATOM 738 N N . GLY A 1 96 ? 0.902 12.547 -4.199 1.00 97.75 96 GLY A N 1
ATOM 739 C CA . GLY A 1 96 ? 0.906 13.241 -5.494 1.00 97.75 96 GLY A CA 1
ATOM 740 C C . GLY A 1 96 ? 2.288 13.276 -6.156 1.00 97.75 96 GLY A C 1
ATOM 741 O O . GLY A 1 96 ? 2.412 13.019 -7.350 1.00 97.75 96 GLY A O 1
ATOM 742 N N . GLN A 1 97 ? 3.337 13.531 -5.371 1.00 97.75 97 GLN A N 1
ATOM 743 C CA . GLN A 1 97 ? 4.722 13.552 -5.855 1.00 97.75 97 GLN A CA 1
ATOM 744 C C . GLN A 1 97 ? 5.211 12.147 -6.226 1.00 97.75 97 GLN A C 1
ATOM 746 O O . GLN A 1 97 ? 5.860 11.961 -7.253 1.00 97.75 97 GLN A O 1
ATOM 751 N N . PHE A 1 98 ? 4.860 11.140 -5.423 1.00 98.31 98 PHE A N 1
ATOM 752 C CA . PHE A 1 98 ? 5.171 9.744 -5.711 1.00 98.31 98 PHE A CA 1
ATOM 753 C C . PHE A 1 98 ? 4.487 9.280 -7.002 1.00 98.31 98 PHE A C 1
ATOM 755 O O . PHE A 1 98 ? 5.132 8.681 -7.856 1.00 98.31 98 PHE A O 1
ATOM 762 N N . ALA A 1 99 ? 3.208 9.612 -7.187 1.00 98.19 99 ALA A N 1
ATOM 763 C CA . ALA A 1 99 ? 2.467 9.295 -8.403 1.00 98.19 99 ALA A CA 1
ATOM 764 C C . ALA A 1 99 ? 3.061 9.968 -9.651 1.00 98.19 99 ALA A C 1
ATOM 766 O O . ALA A 1 99 ? 3.014 9.388 -10.728 1.00 98.19 99 ALA A O 1
ATOM 767 N N . PHE A 1 100 ? 3.620 11.172 -9.515 1.00 97.62 100 PHE A N 1
ATOM 768 C CA . PHE A 1 100 ? 4.233 11.891 -10.632 1.00 97.62 100 PHE A CA 1
ATOM 769 C C . PHE A 1 100 ? 5.630 11.367 -10.997 1.00 97.62 100 PHE A C 1
ATOM 771 O O . PHE A 1 100 ? 5.957 11.273 -12.173 1.00 97.62 100 PHE A O 1
ATOM 778 N N . HIS A 1 101 ? 6.463 11.048 -10.002 1.00 96.31 101 HIS A N 1
ATOM 779 C CA . HIS A 1 101 ? 7.859 10.661 -10.237 1.00 96.31 101 HIS A CA 1
ATOM 780 C C . HIS A 1 101 ? 8.074 9.149 -10.349 1.00 96.31 101 HIS A C 1
ATOM 782 O O . HIS A 1 101 ? 8.914 8.707 -11.127 1.00 96.31 101 HIS A O 1
ATOM 788 N N . VAL A 1 102 ? 7.358 8.359 -9.546 1.00 98.00 102 VAL A N 1
ATOM 789 C CA . VAL A 1 102 ? 7.466 6.892 -9.530 1.00 98.00 102 VAL A CA 1
ATOM 790 C C . VAL A 1 102 ? 6.339 6.260 -10.346 1.00 98.00 102 VAL A C 1
ATOM 792 O O . VAL A 1 102 ? 6.560 5.280 -11.049 1.00 98.00 102 VAL A O 1
ATOM 795 N N . GLY A 1 103 ? 5.126 6.813 -10.273 1.00 97.94 103 GLY A N 1
ATOM 796 C CA . GLY A 1 103 ? 4.004 6.370 -11.104 1.00 97.94 103 GLY A CA 1
ATOM 797 C C . GLY A 1 103 ? 3.625 4.908 -10.903 1.00 97.94 103 GLY A C 1
ATOM 798 O O . GLY A 1 103 ? 3.248 4.241 -11.859 1.00 97.94 103 GLY A O 1
ATOM 799 N N . LEU A 1 104 ? 3.718 4.405 -9.671 1.00 98.50 104 LEU A N 1
ATOM 800 C CA . LEU A 1 104 ? 3.311 3.049 -9.306 1.00 98.50 104 LEU A CA 1
ATOM 801 C C . LEU A 1 104 ? 2.369 3.070 -8.093 1.00 98.50 104 LEU A C 1
ATOM 803 O O . LEU A 1 104 ? 2.560 3.886 -7.189 1.00 98.50 104 LEU A O 1
ATOM 807 N N . PRO A 1 105 ? 1.376 2.165 -8.017 1.00 98.69 105 PRO A N 1
ATOM 808 C CA . PRO A 1 105 ? 0.608 1.948 -6.797 1.00 98.69 105 PRO A CA 1
ATOM 809 C C . PRO A 1 105 ? 1.515 1.510 -5.645 1.00 98.69 105 PRO A C 1
ATOM 811 O O . PRO A 1 105 ? 2.217 0.501 -5.739 1.00 98.69 105 PRO A O 1
ATOM 814 N N . ALA A 1 106 ? 1.468 2.236 -4.531 1.00 98.56 106 ALA A N 1
ATOM 815 C CA . ALA A 1 106 ? 2.276 1.937 -3.357 1.00 98.56 106 ALA A CA 1
ATOM 816 C C . ALA A 1 106 ? 1.487 2.126 -2.061 1.00 98.56 106 ALA A C 1
ATOM 818 O O . ALA A 1 106 ? 0.456 2.793 -2.031 1.00 98.56 106 ALA A O 1
ATOM 819 N N . LYS A 1 107 ? 1.964 1.537 -0.965 1.00 98.44 107 LYS A N 1
ATOM 820 C CA . LYS A 1 107 ? 1.481 1.855 0.380 1.00 98.44 107 LYS A CA 1
ATOM 821 C C . LYS A 1 107 ? 2.640 1.854 1.363 1.00 98.44 107 LYS A C 1
ATOM 823 O O . LYS A 1 107 ? 3.351 0.861 1.483 1.00 98.44 107 LYS A O 1
ATOM 828 N N . SER A 1 108 ? 2.773 2.952 2.098 1.00 97.38 108 SER A N 1
ATOM 829 C CA . SER A 1 108 ? 3.732 3.101 3.197 1.00 97.38 108 SER A CA 1
ATOM 830 C C . SER A 1 108 ? 3.086 2.845 4.563 1.00 97.38 108 SER A C 1
ATOM 832 O O . SER A 1 108 ? 1.891 3.104 4.743 1.00 97.38 108 SER A O 1
ATOM 834 N N . GLY A 1 109 ? 3.861 2.355 5.527 1.00 95.00 109 GLY A N 1
ATOM 835 C CA . GLY A 1 109 ? 3.451 2.180 6.915 1.00 95.00 109 GLY A CA 1
A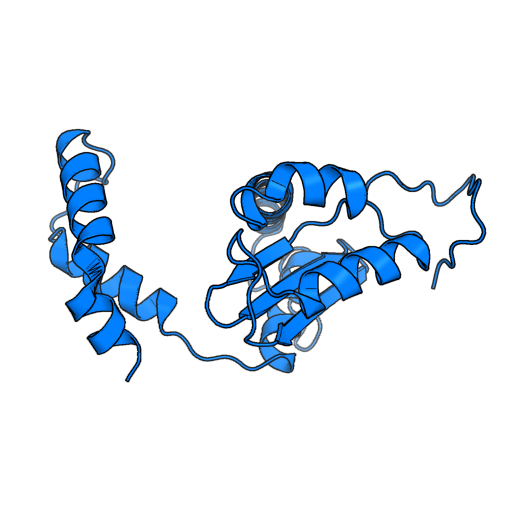TOM 836 C C . GLY A 1 109 ? 4.477 2.738 7.899 1.00 95.00 109 GLY A C 1
ATOM 837 O O . GLY A 1 109 ? 5.682 2.710 7.656 1.00 95.00 109 GLY A O 1
ATOM 838 N N . VAL A 1 110 ? 3.997 3.169 9.069 1.00 94.62 110 VAL A N 1
ATOM 839 C CA . VAL A 1 110 ? 4.821 3.752 10.150 1.00 94.62 110 VAL A CA 1
ATOM 840 C C . VAL A 1 110 ? 5.872 2.793 10.727 1.00 94.62 110 VAL A C 1
ATOM 842 O O . VAL A 1 110 ? 6.766 3.215 11.448 1.00 94.62 110 VAL A O 1
ATOM 845 N N . SER A 1 111 ? 5.794 1.496 10.411 1.00 94.56 111 SER A N 1
ATOM 846 C CA . SER A 1 111 ? 6.848 0.519 10.718 1.00 94.56 111 SER A CA 1
ATOM 847 C C . SER A 1 111 ? 8.097 0.667 9.838 1.00 94.56 111 SER A C 1
ATOM 849 O O . SER A 1 111 ? 9.080 -0.041 10.064 1.00 94.56 111 SER A O 1
ATOM 851 N N . GLY A 1 112 ? 8.048 1.519 8.809 1.00 96.31 112 GLY A N 1
ATOM 852 C CA . GLY A 1 112 ? 9.052 1.605 7.749 1.00 96.31 112 GLY A CA 1
ATOM 853 C C . GLY A 1 112 ? 8.866 0.567 6.645 1.00 96.31 112 GLY A C 1
ATOM 854 O O . GLY A 1 112 ? 9.728 0.449 5.775 1.00 96.31 112 GLY A O 1
ATOM 855 N N . ALA A 1 113 ? 7.777 -0.208 6.681 1.00 97.56 113 ALA A N 1
ATOM 856 C CA . ALA A 1 113 ? 7.425 -1.127 5.607 1.00 97.56 113 ALA A CA 1
ATOM 857 C C . ALA A 1 113 ? 6.733 -0.362 4.478 1.00 97.56 113 ALA A C 1
ATOM 859 O O . ALA A 1 113 ? 5.905 0.518 4.720 1.00 97.56 113 ALA A O 1
ATOM 860 N N . MET A 1 114 ? 7.065 -0.714 3.244 1.00 98.06 114 MET A N 1
ATOM 861 C CA . MET A 1 114 ? 6.468 -0.148 2.048 1.00 98.06 114 MET A CA 1
ATOM 862 C C . MET A 1 114 ? 6.257 -1.254 1.027 1.00 98.06 114 MET A C 1
ATOM 864 O O . MET A 1 114 ? 7.190 -1.994 0.718 1.00 98.06 114 MET A O 1
ATOM 868 N N . ILE A 1 115 ? 5.047 -1.343 0.488 1.00 98.62 115 ILE A N 1
ATOM 869 C CA . ILE A 1 115 ? 4.757 -2.204 -0.657 1.00 98.62 115 ILE A CA 1
ATOM 870 C C . ILE A 1 115 ? 4.580 -1.360 -1.910 1.00 98.62 115 ILE A C 1
ATOM 872 O O . ILE A 1 115 ? 3.998 -0.276 -1.855 1.00 98.62 115 ILE A O 1
ATOM 876 N N . VAL A 1 116 ? 5.065 -1.874 -3.033 1.00 98.56 116 VAL A N 1
ATOM 877 C CA . VAL A 1 116 ? 4.876 -1.308 -4.369 1.00 98.56 116 VAL A CA 1
ATOM 878 C C . VAL A 1 116 ? 4.389 -2.419 -5.280 1.00 98.56 116 VAL A C 1
ATOM 880 O O . VAL A 1 116 ? 4.870 -3.553 -5.214 1.00 98.56 116 VAL A O 1
ATOM 883 N N . VAL A 1 117 ? 3.413 -2.098 -6.115 1.00 98.81 117 VAL A N 1
ATOM 884 C CA . VAL A 1 117 ? 2.834 -3.029 -7.075 1.00 98.81 117 VAL A CA 1
ATOM 885 C C . VAL A 1 117 ? 3.187 -2.550 -8.472 1.00 98.81 117 VAL A C 1
ATOM 887 O O . VAL A 1 117 ? 2.883 -1.411 -8.810 1.00 98.81 117 VAL A O 1
ATOM 890 N N . ILE A 1 118 ? 3.786 -3.420 -9.284 1.00 98.50 118 ILE A N 1
ATOM 891 C CA . ILE A 1 118 ? 3.910 -3.228 -10.730 1.00 98.50 118 ILE A CA 1
ATOM 892 C C . ILE A 1 118 ? 2.849 -4.122 -11.377 1.00 98.50 118 ILE A C 1
ATOM 894 O O . ILE A 1 118 ? 3.055 -5.341 -11.454 1.00 98.50 118 ILE A O 1
ATOM 898 N N . PRO A 1 119 ? 1.682 -3.566 -11.763 1.00 97.94 119 PRO A N 1
ATOM 899 C CA . PRO A 1 119 ? 0.574 -4.361 -12.278 1.00 97.94 119 PRO A CA 1
ATOM 900 C C . PRO A 1 119 ? 1.014 -5.253 -13.439 1.00 97.94 119 PRO A C 1
ATOM 902 O O . PRO A 1 119 ? 1.755 -4.814 -14.314 1.00 97.94 119 PRO A O 1
ATOM 905 N N . ASN A 1 120 ? 0.534 -6.497 -13.450 1.00 97.19 120 ASN A N 1
ATOM 906 C CA . ASN A 1 120 ? 0.868 -7.528 -14.439 1.00 97.19 120 ASN A CA 1
ATOM 907 C C . ASN A 1 120 ? 2.327 -8.026 -14.436 1.00 97.19 120 ASN A C 1
ATOM 909 O O . ASN A 1 120 ? 2.658 -8.855 -15.278 1.00 97.19 120 ASN A O 1
ATOM 913 N N . LEU A 1 121 ? 3.180 -7.572 -13.509 1.00 97.69 121 LEU A N 1
ATOM 914 C CA . LEU A 1 121 ? 4.583 -7.992 -13.449 1.00 97.69 121 LEU A CA 1
ATOM 915 C C . LEU A 1 121 ? 4.969 -8.567 -12.084 1.00 97.69 121 LEU A C 1
ATOM 917 O O . LEU A 1 121 ? 5.255 -9.757 -11.972 1.00 97.69 121 LEU A O 1
ATOM 921 N N . MET A 1 122 ? 4.988 -7.745 -11.032 1.00 98.00 122 MET A N 1
ATOM 922 C CA . MET A 1 122 ? 5.469 -8.175 -9.714 1.00 98.00 122 MET A CA 1
ATOM 923 C C . MET A 1 122 ? 4.950 -7.299 -8.572 1.00 98.00 122 MET A C 1
ATOM 925 O O . MET A 1 122 ? 4.480 -6.178 -8.768 1.00 98.00 122 MET A O 1
ATOM 929 N N . GLY A 1 123 ? 5.070 -7.816 -7.351 1.00 98.44 123 GLY A N 1
ATOM 930 C CA . GLY A 1 123 ? 4.906 -7.053 -6.118 1.00 98.44 123 GLY A CA 1
ATOM 931 C C . GLY A 1 123 ? 6.209 -7.025 -5.335 1.00 98.44 123 GLY A C 1
ATOM 932 O O . GLY A 1 123 ? 6.901 -8.036 -5.237 1.00 98.44 123 GLY A O 1
ATOM 933 N N . ILE A 1 124 ? 6.536 -5.865 -4.775 1.00 98.56 124 ILE A N 1
ATOM 934 C CA . ILE A 1 124 ? 7.774 -5.635 -4.033 1.00 98.56 124 ILE A CA 1
ATOM 935 C C . ILE A 1 124 ? 7.410 -5.151 -2.636 1.00 98.56 124 ILE A C 1
ATOM 937 O O . ILE A 1 124 ? 6.556 -4.280 -2.475 1.00 98.56 124 ILE A O 1
ATOM 941 N N . CYS A 1 125 ? 8.089 -5.688 -1.626 1.00 98.56 125 CYS A N 1
ATOM 942 C CA . CYS A 1 125 ? 8.083 -5.130 -0.283 1.00 98.56 125 CYS A CA 1
ATOM 943 C C . CYS A 1 125 ? 9.494 -4.685 0.093 1.00 98.56 125 CYS A C 1
ATOM 945 O O . CYS A 1 125 ? 10.458 -5.433 -0.056 1.00 98.56 125 CYS A O 1
ATOM 947 N N . MET A 1 126 ? 9.593 -3.482 0.640 1.00 98.12 126 MET A N 1
ATOM 948 C CA . MET A 1 126 ? 10.801 -2.933 1.238 1.00 98.12 126 MET A CA 1
ATOM 949 C C . MET A 1 126 ? 10.529 -2.662 2.709 1.00 98.12 126 MET A C 1
ATOM 951 O O . MET A 1 126 ? 9.427 -2.262 3.084 1.00 98.12 126 MET A O 1
ATOM 955 N N . TRP A 1 127 ? 11.543 -2.830 3.548 1.00 98.06 127 TRP A N 1
ATOM 956 C CA . TRP A 1 127 ? 11.447 -2.460 4.951 1.00 98.06 127 TRP A CA 1
ATOM 957 C C . TRP A 1 127 ? 12.724 -1.768 5.406 1.00 98.06 127 TRP A C 1
ATOM 959 O O . TRP A 1 127 ? 13.815 -2.336 5.364 1.00 98.06 127 TRP A O 1
ATOM 969 N N . SER A 1 128 ? 12.584 -0.516 5.835 1.00 97.94 128 SER A N 1
ATOM 970 C CA . SER A 1 128 ? 13.640 0.222 6.517 1.00 97.94 128 SER A CA 1
ATOM 971 C C . SER A 1 128 ? 13.000 1.174 7.533 1.00 97.94 128 SER A C 1
ATOM 973 O O . SER A 1 128 ? 12.300 2.097 7.110 1.00 97.94 128 SER A O 1
ATOM 975 N N . PRO A 1 129 ? 13.204 0.956 8.850 1.00 96.94 129 PRO A N 1
ATOM 976 C CA . PRO A 1 129 ? 12.508 1.698 9.905 1.00 96.94 129 PRO A CA 1
ATOM 977 C C . PRO A 1 129 ? 12.621 3.232 9.869 1.00 96.94 129 PRO A C 1
ATOM 979 O O . PRO A 1 129 ? 11.632 3.880 10.203 1.00 96.94 129 PRO A O 1
ATOM 982 N N . PRO A 1 130 ? 13.761 3.852 9.496 1.00 97.69 130 PRO A N 1
ATOM 983 C CA . PRO A 1 130 ? 13.861 5.309 9.458 1.00 97.69 130 PRO A CA 1
ATOM 984 C C . PRO A 1 130 ? 12.887 5.937 8.455 1.00 97.69 130 PRO A C 1
ATOM 986 O O . PRO A 1 130 ? 12.922 5.629 7.258 1.00 97.69 130 PRO A O 1
ATOM 989 N N . LEU A 1 131 ? 12.045 6.842 8.954 1.00 97.81 131 LEU A N 1
ATOM 990 C CA . LEU A 1 131 ? 11.048 7.562 8.166 1.00 97.81 131 LEU A CA 1
ATOM 991 C C . LEU A 1 131 ? 11.515 8.983 7.837 1.00 97.81 131 LEU A C 1
ATOM 993 O O . LEU A 1 131 ? 12.243 9.610 8.609 1.00 97.81 131 LEU A O 1
ATOM 997 N N . ASP A 1 132 ? 11.073 9.496 6.695 1.00 95.81 132 ASP A N 1
ATOM 998 C CA . ASP A 1 132 ? 11.179 10.903 6.339 1.00 95.81 132 ASP A CA 1
ATOM 999 C C . ASP A 1 132 ? 10.143 11.757 7.096 1.00 95.81 132 ASP A C 1
ATOM 1001 O O . ASP A 1 132 ? 9.330 11.271 7.886 1.00 95.81 132 ASP A O 1
ATOM 1005 N N . LYS A 1 133 ? 10.153 13.068 6.836 1.00 96.19 133 LYS A N 1
ATOM 1006 C CA . LYS A 1 133 ? 9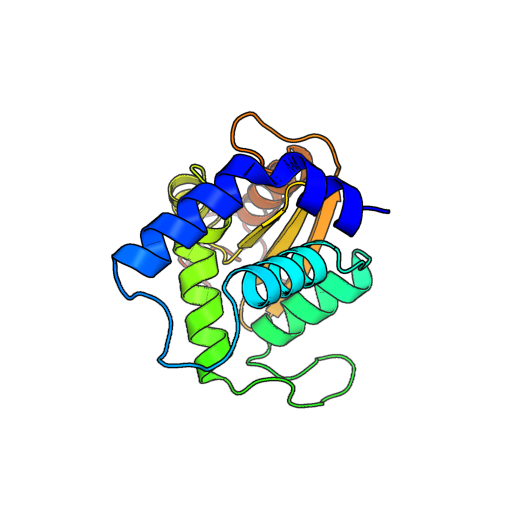.225 14.022 7.466 1.00 96.19 133 LYS A CA 1
ATOM 1007 C C . LYS A 1 133 ? 7.753 13.791 7.094 1.00 96.19 133 LYS A C 1
ATOM 1009 O O . LYS A 1 133 ? 6.887 14.326 7.774 1.00 96.19 133 LYS A O 1
ATOM 1014 N N . MET A 1 134 ? 7.476 13.038 6.029 1.00 95.00 134 MET A N 1
ATOM 1015 C CA . MET A 1 134 ? 6.127 12.706 5.560 1.00 95.00 134 MET A CA 1
ATOM 1016 C C . MET A 1 134 ? 5.668 11.318 6.039 1.00 95.00 134 MET A C 1
ATOM 1018 O O . MET A 1 134 ? 4.566 10.891 5.704 1.00 95.00 134 MET A O 1
ATOM 1022 N N . GLY A 1 135 ? 6.486 10.616 6.834 1.00 93.94 135 GLY A N 1
ATOM 1023 C CA . GLY A 1 135 ? 6.161 9.302 7.388 1.00 93.94 135 GLY A CA 1
ATOM 1024 C C . GLY A 1 135 ? 6.453 8.129 6.449 1.00 93.94 135 GLY A C 1
ATOM 1025 O O . GLY A 1 135 ? 5.959 7.027 6.685 1.00 93.94 135 GLY A O 1
ATOM 1026 N N . ASN A 1 136 ? 7.243 8.333 5.391 1.00 97.50 136 ASN A N 1
ATOM 1027 C CA . ASN A 1 136 ? 7.629 7.278 4.454 1.00 97.50 136 ASN A CA 1
ATOM 1028 C C . ASN A 1 136 ? 9.039 6.760 4.734 1.00 97.50 136 ASN A C 1
ATOM 1030 O O . ASN A 1 136 ? 9.916 7.518 5.130 1.00 97.50 136 ASN A O 1
ATOM 1034 N N . SER A 1 137 ? 9.286 5.469 4.499 1.00 97.81 137 SER A N 1
ATOM 1035 C CA . SER A 1 137 ? 10.634 4.904 4.635 1.00 97.81 137 SER A CA 1
ATOM 1036 C C . SER A 1 137 ? 11.614 5.592 3.681 1.00 97.81 137 SER A C 1
ATOM 1038 O O . SER A 1 137 ? 11.441 5.504 2.464 1.00 97.81 137 SER A O 1
ATOM 1040 N N . VAL A 1 138 ? 12.667 6.221 4.220 1.00 97.94 138 VAL A N 1
ATOM 1041 C CA . VAL A 1 138 ? 13.641 7.002 3.430 1.00 97.94 138 VAL A CA 1
ATOM 1042 C C . VAL A 1 138 ? 14.257 6.142 2.327 1.00 97.94 138 VAL A C 1
ATOM 1044 O O . VAL A 1 138 ? 14.279 6.524 1.159 1.00 97.94 138 VAL A O 1
ATOM 1047 N N . ARG A 1 139 ? 14.717 4.938 2.692 1.00 98.31 139 ARG A N 1
ATOM 1048 C CA . ARG A 1 139 ? 15.343 4.006 1.745 1.00 98.31 139 ARG A CA 1
ATOM 1049 C C . ARG A 1 139 ? 14.337 3.392 0.778 1.00 98.31 139 ARG A C 1
ATOM 1051 O O . ARG A 1 139 ? 14.697 3.137 -0.364 1.00 98.31 139 ARG A O 1
ATOM 1058 N N . GLY A 1 140 ? 13.098 3.163 1.219 1.00 98.12 140 GLY A N 1
ATOM 1059 C CA . GLY A 1 140 ? 12.044 2.639 0.350 1.00 98.12 140 GLY A CA 1
ATOM 1060 C C . GLY A 1 140 ? 11.673 3.624 -0.759 1.00 98.12 140 GLY A C 1
ATOM 1061 O O . GLY A 1 140 ? 11.610 3.240 -1.923 1.00 98.12 140 GLY A O 1
ATOM 1062 N N . VAL A 1 141 ? 11.505 4.908 -0.419 1.00 98.06 141 VAL A N 1
ATOM 1063 C CA . VAL A 1 141 ? 11.237 5.959 -1.415 1.00 98.06 141 VAL A CA 1
ATOM 1064 C C . VAL A 1 141 ? 12.394 6.073 -2.406 1.00 98.06 141 VAL A C 1
ATOM 1066 O O . VAL A 1 141 ? 12.156 6.126 -3.610 1.00 98.06 141 VAL A O 1
ATOM 1069 N N . GLU A 1 142 ? 13.634 6.088 -1.915 1.00 98.25 142 GLU A N 1
ATOM 1070 C CA . GLU A 1 142 ? 14.806 6.235 -2.780 1.00 98.25 142 GLU A CA 1
ATOM 1071 C C . GLU A 1 142 ? 14.980 5.049 -3.733 1.00 98.25 142 GLU A C 1
ATOM 1073 O O . GLU A 1 142 ? 15.179 5.240 -4.930 1.00 98.25 142 GLU A O 1
ATOM 1078 N N . PHE A 1 143 ? 14.786 3.825 -3.235 1.00 98.44 143 PHE A N 1
ATOM 1079 C CA . PHE A 1 143 ? 14.787 2.629 -4.073 1.00 98.44 143 PHE A CA 1
ATOM 1080 C C . PHE A 1 143 ? 13.771 2.729 -5.219 1.00 98.44 143 PHE A C 1
ATOM 1082 O O . PHE A 1 143 ? 14.089 2.383 -6.354 1.00 98.44 143 PHE A O 1
ATOM 1089 N N . CYS A 1 144 ? 12.559 3.225 -4.947 1.00 98.31 144 CYS A N 1
ATOM 1090 C CA . CYS A 1 144 ? 11.525 3.361 -5.973 1.00 98.31 144 CYS A CA 1
ATOM 1091 C C . CYS A 1 144 ? 11.920 4.346 -7.077 1.00 98.31 144 CYS A C 1
ATOM 1093 O O . CYS A 1 144 ? 11.646 4.088 -8.247 1.00 98.31 144 CYS A O 1
ATOM 1095 N N . LYS A 1 145 ? 12.572 5.457 -6.721 1.00 97.69 145 LYS A N 1
ATOM 1096 C CA . LYS A 1 145 ? 13.051 6.444 -7.698 1.00 97.69 145 LYS A CA 1
ATOM 1097 C C . LYS A 1 145 ? 14.129 5.850 -8.598 1.00 97.69 145 LYS A C 1
ATOM 1099 O O . LYS A 1 145 ? 14.006 5.911 -9.817 1.00 97.69 145 LYS A O 1
ATOM 1104 N N . GLU A 1 146 ? 15.132 5.210 -8.002 1.00 97.31 146 GLU A N 1
ATOM 1105 C CA . GLU A 1 146 ? 16.209 4.543 -8.741 1.00 97.31 146 GLU A CA 1
ATOM 1106 C C . GLU A 1 146 ? 15.676 3.423 -9.645 1.00 97.31 146 GLU A C 1
ATOM 1108 O O . GLU A 1 146 ? 16.089 3.287 -10.797 1.00 97.31 146 GLU A O 1
ATOM 1113 N N . MET A 1 147 ? 14.693 2.656 -9.165 1.00 97.12 147 MET A N 1
ATOM 1114 C CA . MET A 1 147 ? 14.031 1.621 -9.956 1.00 97.12 147 MET A CA 1
ATOM 1115 C C . MET A 1 147 ? 13.352 2.205 -11.201 1.00 97.12 147 MET A C 1
ATOM 1117 O O . MET A 1 147 ? 13.539 1.677 -12.292 1.00 97.12 147 MET A O 1
ATOM 1121 N N . ILE A 1 148 ? 12.603 3.300 -11.074 1.00 95.94 148 ILE A N 1
ATOM 1122 C CA . ILE A 1 148 ? 11.908 3.919 -12.216 1.00 95.94 148 ILE A CA 1
ATOM 1123 C C . ILE A 1 148 ? 12.859 4.636 -13.175 1.00 95.94 148 ILE A C 1
ATOM 1125 O O . ILE A 1 148 ? 12.577 4.716 -14.372 1.00 95.94 148 ILE A O 1
ATOM 1129 N N . ASN A 1 149 ? 14.005 5.113 -12.690 1.00 94.06 149 ASN A N 1
ATOM 1130 C CA . ASN A 1 149 ? 15.063 5.628 -13.557 1.00 94.06 149 ASN A CA 1
ATOM 1131 C C . ASN A 1 149 ? 15.729 4.514 -14.372 1.00 94.06 149 ASN A C 1
ATOM 1133 O O . ASN A 1 149 ? 16.173 4.760 -15.490 1.00 94.06 149 ASN A O 1
ATOM 1137 N N . LYS A 1 150 ? 15.783 3.292 -13.831 1.00 94.94 150 LYS A N 1
ATOM 1138 C CA . LYS A 1 150 ? 16.429 2.145 -14.475 1.00 94.94 150 LYS A CA 1
ATOM 1139 C C . LYS A 1 150 ? 15.498 1.331 -15.376 1.00 94.94 150 LYS A C 1
ATOM 1141 O O . LYS A 1 150 ? 15.954 0.834 -16.403 1.00 94.94 150 LYS A O 1
ATOM 1146 N N . PHE A 1 151 ? 14.232 1.167 -15.001 1.00 95.38 151 PHE A N 1
ATOM 1147 C CA . PHE A 1 151 ? 13.289 0.257 -15.657 1.00 95.38 151 PHE A CA 1
ATOM 1148 C C . PHE A 1 151 ? 12.056 0.982 -16.206 1.00 95.38 151 PHE A C 1
ATOM 1150 O O . PHE A 1 151 ? 11.592 1.959 -15.616 1.00 95.38 151 PHE A O 1
ATOM 1157 N N . LYS A 1 152 ? 11.470 0.459 -17.291 1.00 93.69 152 LYS A N 1
ATOM 1158 C CA . LYS A 1 152 ? 10.229 0.974 -17.910 1.00 93.69 152 LYS A CA 1
ATOM 1159 C C . LYS A 1 152 ? 8.960 0.580 -17.140 1.00 93.69 152 LYS A C 1
ATOM 1161 O O . LYS A 1 152 ? 8.017 0.035 -17.704 1.00 93.69 152 LYS A O 1
ATOM 1166 N N . PHE A 1 153 ? 8.944 0.807 -15.832 1.00 96.12 153 PHE A N 1
ATOM 1167 C CA . PHE A 1 153 ? 7.821 0.407 -14.977 1.00 96.12 153 PHE A CA 1
ATOM 1168 C C . PHE A 1 153 ? 6.849 1.538 -14.665 1.00 96.12 153 PHE A C 1
ATOM 1170 O O . PHE A 1 153 ? 5.786 1.270 -14.111 1.00 96.12 153 PHE A O 1
ATOM 1177 N N . HIS A 1 154 ? 7.186 2.791 -14.978 1.00 96.62 154 HIS A N 1
ATOM 1178 C CA . HIS A 1 154 ? 6.277 3.898 -14.708 1.00 96.62 154 HIS A CA 1
ATOM 1179 C C . HIS A 1 154 ? 4.957 3.668 -15.457 1.00 96.62 154 HIS A C 1
ATOM 1181 O O . HIS A 1 154 ? 4.972 3.307 -16.631 1.00 96.62 154 HIS A O 1
ATOM 1187 N N . ASN A 1 155 ? 3.810 3.922 -14.822 1.00 95.69 155 ASN A N 1
ATOM 1188 C CA . ASN A 1 155 ? 2.492 3.641 -15.413 1.00 95.69 155 ASN A CA 1
ATOM 1189 C C . ASN A 1 155 ? 2.230 4.357 -16.757 1.00 95.69 155 ASN A C 1
ATOM 1191 O O . ASN A 1 155 ? 1.330 3.972 -17.499 1.00 95.69 155 ASN A O 1
ATOM 1195 N N . TYR A 1 156 ? 3.007 5.398 -17.063 1.00 94.88 156 TYR A N 1
ATOM 1196 C CA . TYR A 1 156 ? 2.956 6.145 -18.324 1.00 94.88 156 TYR A CA 1
ATOM 1197 C C . TYR A 1 156 ? 4.235 6.039 -19.173 1.00 94.88 156 TYR A C 1
ATOM 1199 O O . TYR A 1 156 ? 4.351 6.755 -20.166 1.00 94.88 156 TYR A O 1
ATOM 1207 N N . ASP A 1 157 ? 5.193 5.179 -18.806 1.00 92.75 157 ASP A N 1
ATOM 1208 C CA . ASP A 1 157 ? 6.303 4.853 -19.708 1.00 92.75 157 ASP A CA 1
ATOM 1209 C C . ASP A 1 157 ? 5.761 4.082 -20.923 1.00 92.75 157 ASP A C 1
ATOM 1211 O O . ASP A 1 157 ? 4.876 3.230 -20.820 1.00 92.75 157 ASP A O 1
ATOM 1215 N N . THR A 1 158 ? 6.301 4.379 -22.104 1.00 88.31 158 THR A N 1
ATOM 1216 C CA . THR A 1 158 ? 5.953 3.667 -23.336 1.00 88.31 158 THR A CA 1
ATOM 1217 C C . THR A 1 158 ? 6.852 2.451 -23.531 1.00 88.31 158 THR A C 1
ATOM 1219 O O . THR A 1 158 ? 8.081 2.548 -23.530 1.00 88.31 158 THR A O 1
ATOM 1222 N N . LEU A 1 159 ? 6.233 1.295 -23.767 1.00 87.50 159 LEU A N 1
ATOM 1223 C CA . LEU A 1 159 ? 6.958 0.073 -24.120 1.00 87.50 159 LEU A CA 1
ATOM 1224 C C . LEU A 1 159 ? 7.484 0.115 -25.568 1.00 87.50 159 LEU A C 1
ATOM 1226 O O . LEU A 1 159 ? 8.471 -0.541 -25.886 1.00 87.50 159 LEU A O 1
ATOM 1230 N N . LEU A 1 160 ? 6.867 0.928 -26.437 1.00 85.12 160 LEU A N 1
ATOM 1231 C CA . LEU A 1 160 ? 7.150 0.963 -27.879 1.00 85.12 160 LEU A CA 1
ATOM 1232 C C . LEU A 1 160 ? 8.198 2.010 -28.284 1.00 85.12 160 LEU A C 1
ATOM 1234 O O . LEU A 1 160 ? 8.963 1.782 -29.219 1.00 85.12 160 LEU A O 1
ATOM 1238 N N . HIS A 1 161 ? 8.220 3.170 -27.621 1.00 79.12 161 HIS A N 1
ATOM 1239 C CA . HIS A 1 161 ? 8.965 4.353 -28.080 1.00 79.12 161 HIS A CA 1
ATOM 1240 C C . HIS A 1 161 ? 9.793 4.978 -26.957 1.00 79.12 161 HIS A C 1
ATOM 1242 O O . HIS A 1 161 ? 9.592 6.130 -26.587 1.00 79.12 161 HIS A O 1
ATOM 1248 N N . ALA A 1 162 ? 10.693 4.197 -26.364 1.00 64.81 162 ALA A N 1
ATOM 1249 C CA . ALA A 1 162 ? 11.487 4.680 -25.242 1.00 64.81 162 ALA A CA 1
ATOM 1250 C C . ALA A 1 162 ? 12.468 5.778 -25.681 1.00 64.81 162 ALA A C 1
ATOM 1252 O O . ALA A 1 162 ? 13.387 5.523 -26.454 1.00 64.81 162 ALA A O 1
ATOM 1253 N N . GLU A 1 163 ? 12.277 6.987 -25.154 1.00 60.59 163 GLU A N 1
ATOM 1254 C CA . GLU A 1 163 ? 13.211 8.110 -25.319 1.00 60.59 163 GLU A CA 1
ATOM 1255 C C . GLU A 1 163 ? 14.449 7.979 -24.411 1.00 60.59 163 GLU A C 1
ATOM 1257 O O . GLU A 1 163 ? 15.450 8.657 -24.620 1.00 60.59 163 GLU A O 1
ATOM 1262 N N . ALA A 1 164 ? 14.392 7.096 -23.409 1.00 66.25 164 ALA A N 1
ATOM 1263 C CA . ALA A 1 164 ? 15.428 6.894 -22.401 1.00 66.25 164 ALA A CA 1
ATOM 1264 C C . ALA A 1 164 ? 16.016 5.473 -22.455 1.00 66.25 164 ALA A C 1
ATOM 1266 O O . ALA A 1 164 ? 15.307 4.519 -22.778 1.00 66.25 164 ALA A O 1
ATOM 1267 N N . GLU A 1 165 ? 17.282 5.322 -22.041 1.00 80.44 165 GLU A N 1
ATOM 1268 C CA . GLU A 1 165 ? 18.031 4.052 -21.904 1.00 80.44 165 GLU A CA 1
ATOM 1269 C C . GLU A 1 165 ? 17.482 3.107 -20.805 1.00 80.44 165 GLU A C 1
ATOM 1271 O O . GLU A 1 165 ? 18.212 2.307 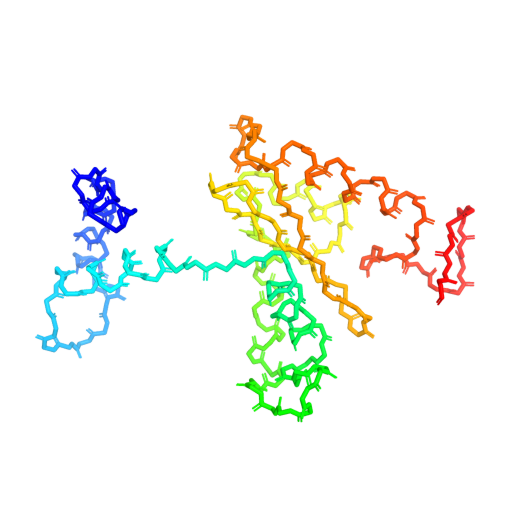-20.218 1.00 80.44 165 GLU A O 1
ATOM 1276 N N . LYS A 1 166 ? 16.186 3.192 -20.486 1.00 90.00 166 LYS A N 1
ATOM 1277 C CA . LYS A 1 166 ? 15.540 2.344 -19.484 1.00 90.00 166 LYS A CA 1
ATOM 1278 C C . LYS A 1 166 ? 15.415 0.909 -19.988 1.00 90.00 166 LYS A C 1
ATOM 1280 O O . LYS A 1 166 ? 15.005 0.663 -21.125 1.00 90.00 166 LYS A O 1
ATOM 1285 N N . PHE A 1 167 ? 15.698 -0.037 -19.103 1.00 91.06 167 PHE A N 1
ATOM 1286 C CA . PHE A 1 167 ? 15.606 -1.465 -19.373 1.00 91.06 167 PHE A CA 1
ATOM 1287 C C . PHE A 1 167 ? 14.163 -1.976 -19.246 1.00 91.06 167 PHE A C 1
ATOM 1289 O O . PHE A 1 167 ? 13.419 -1.562 -18.354 1.00 91.06 167 PHE A O 1
ATOM 1296 N N . ASP A 1 168 ? 13.784 -2.885 -20.139 1.00 90.44 168 ASP A N 1
ATOM 1297 C CA . ASP A 1 168 ? 12.524 -3.630 -20.096 1.00 90.44 168 ASP A CA 1
ATOM 1298 C C . ASP A 1 168 ? 12.872 -5.118 -19.884 1.00 90.44 168 ASP A C 1
ATOM 1300 O O . ASP A 1 168 ? 13.500 -5.697 -20.776 1.00 90.44 168 ASP A O 1
ATOM 1304 N N . PRO A 1 169 ? 12.633 -5.676 -18.682 1.00 88.69 169 PRO A N 1
ATOM 1305 C CA . PRO A 1 169 ? 13.092 -7.009 -18.284 1.00 88.69 169 PRO A CA 1
ATOM 1306 C C . PRO A 1 169 ? 12.316 -8.183 -18.882 1.00 88.69 169 PRO A C 1
ATOM 1308 O O . PRO A 1 169 ? 11.121 -8.029 -19.210 1.00 88.69 169 PRO A O 1
#

Secondary structure (DSSP, 8-state):
-HHHHHHHT-HHHHHHHHHHHHTT-S-S-S--HHHHHHHHHHHHT----HHHHHHHHHHHHTTTB-TTT--B-S-HHHHHHHHHHHHHHTTGGGHHHHHHHT-S-EEE-TTSEEEEEETTTEEEEEE---B-TTSSBHHHHHHHHHHHHHBS-STT--SS--SS--B--

Sequence (169 aa):
MKFLSERDTADRNFALAYFMKECKCFPESKQSLKDTLDFYFQLCSLEANCESLAVMAATLANGGVCPLTGVKCLANRPCRDVLSLMYSCGMYDYSGQFAFHVGLPAKSGVSGAMIVVIPNLMGICMWSPPLDKMGNSVRGVEFCKEMINKFKFHNYDTLLHAEAEKFDP

pLDDT: mean 93.69, std 8.03, range [53.09, 98.81]

Organism: NCBI:txid2011161

InterPro domains:
  IPR012338 Beta-lactamase/transpeptidase-like [G3DSA:3.40.710.10] (2-169)
  IPR012338 Beta-lactamase/transpeptidase-like [SSF56601] (3-157)
  IPR015868 Glutaminase [PF04960] (3-156)
  IPR015868 Glutaminase [PTHR12544] (3-166)

Foldseek 3Di:
DQLVVCVVPVPVVVVVLVVCVVVVVDPPDPDDSVVVVSVVSVVLPDDDDFVVQQQVLFCLLVQQARPVPRDRRDHNVVSVVLFVCQQQPAQAVCNVVCCVQLQWRKHFDQQQWIWTHQRNPTIGIDHDNDADPRSHNPVVSVVSNVLVLAAQRHPPRDPPDHPHPHDHD